Protein AF-A0A7Y2K164-F1 (afdb_monomer_lite)

Structure (mmCIF, N/CA/C/O backbone):
data_AF-A0A7Y2K164-F1
#
_entry.id   AF-A0A7Y2K164-F1
#
loop_
_atom_site.group_PDB
_atom_site.id
_atom_site.type_symbol
_atom_site.label_atom_id
_atom_site.label_alt_id
_atom_site.label_comp_id
_atom_site.label_asym_id
_atom_site.label_entity_id
_atom_site.label_seq_id
_atom_site.pdbx_PDB_ins_code
_atom_site.Cartn_x
_atom_site.Cartn_y
_atom_site.Cartn_z
_atom_site.occupancy
_atom_site.B_iso_or_equiv
_atom_site.auth_seq_id
_atom_site.auth_comp_id
_atom_site.auth_asym_id
_atom_site.auth_atom_id
_atom_site.pdbx_PDB_model_num
ATOM 1 N N . MET A 1 1 ? 1.995 -8.434 1.843 1.00 83.38 1 MET A N 1
ATOM 2 C CA . MET A 1 1 ? 3.104 -8.093 2.750 1.00 83.38 1 MET A CA 1
ATOM 3 C C . MET A 1 1 ? 3.264 -9.220 3.755 1.00 83.38 1 MET A C 1
ATOM 5 O O . MET A 1 1 ? 2.265 -9.653 4.316 1.00 83.38 1 MET A O 1
ATOM 9 N N . TYR A 1 2 ? 4.479 -9.727 3.936 1.00 84.69 2 TYR A N 1
ATOM 10 C CA . TYR A 1 2 ? 4.788 -10.792 4.895 1.00 84.69 2 TYR A CA 1
ATOM 11 C C . TYR A 1 2 ? 5.669 -10.224 6.003 1.00 84.69 2 TYR A C 1
ATOM 13 O O . TYR A 1 2 ? 6.422 -9.282 5.757 1.00 84.69 2 TYR A O 1
ATOM 21 N N . TYR A 1 3 ? 5.592 -10.799 7.200 1.00 83.00 3 TYR A N 1
ATOM 22 C CA . TYR A 1 3 ? 6.577 -10.535 8.241 1.00 83.00 3 TYR A CA 1
ATOM 23 C C . TYR A 1 3 ? 7.892 -11.213 7.857 1.00 83.00 3 TYR A C 1
ATOM 25 O O . TYR A 1 3 ? 8.111 -12.384 8.169 1.00 83.00 3 TYR A O 1
ATOM 33 N N . ASN A 1 4 ? 8.757 -10.487 7.153 1.00 73.62 4 ASN A N 1
ATOM 34 C CA . ASN A 1 4 ? 10.132 -10.895 6.910 1.00 73.62 4 ASN A CA 1
ATOM 35 C C . ASN A 1 4 ? 11.095 -9.827 7.443 1.00 73.62 4 ASN A C 1
ATOM 37 O O . ASN A 1 4 ? 10.841 -8.627 7.383 1.00 73.62 4 ASN A O 1
ATOM 41 N N . THR A 1 5 ? 12.193 -10.276 8.044 1.00 62.50 5 THR A N 1
ATOM 42 C CA . THR A 1 5 ? 13.243 -9.396 8.591 1.00 62.50 5 THR A CA 1
ATOM 43 C C . THR A 1 5 ? 14.523 -9.444 7.768 1.00 62.50 5 THR A C 1
ATOM 45 O O . THR A 1 5 ? 15.434 -8.650 7.986 1.00 62.50 5 THR A O 1
ATOM 48 N N . VAL A 1 6 ? 14.609 -10.373 6.821 1.00 64.88 6 VAL A N 1
ATOM 49 C CA . VAL A 1 6 ? 15.793 -10.645 6.014 1.00 64.88 6 VAL A CA 1
ATOM 50 C C . VAL A 1 6 ? 15.272 -11.156 4.695 1.00 64.88 6 VAL A C 1
ATOM 52 O O . VAL A 1 6 ? 14.605 -12.174 4.742 1.00 64.88 6 VAL A O 1
ATOM 55 N N . ASP A 1 7 ? 15.517 -10.453 3.584 1.00 64.94 7 ASP A N 1
ATOM 56 C CA . ASP A 1 7 ? 15.208 -10.969 2.241 1.00 64.94 7 ASP A CA 1
ATOM 57 C C . ASP A 1 7 ? 15.703 -10.026 1.114 1.00 64.94 7 ASP A C 1
ATOM 59 O O . ASP A 1 7 ? 16.309 -10.455 0.131 1.00 64.94 7 ASP A O 1
ATOM 63 N N . TYR A 1 8 ? 15.557 -8.701 1.245 1.00 73.88 8 TYR A N 1
ATOM 64 C CA . TYR A 1 8 ? 16.013 -7.803 0.174 1.00 73.88 8 TYR A CA 1
ATOM 65 C C . TYR A 1 8 ? 17.531 -7.550 0.201 1.00 73.88 8 TYR A C 1
ATOM 67 O O . TYR A 1 8 ? 18.053 -6.928 1.126 1.00 73.88 8 TYR A O 1
ATOM 75 N N . ASN A 1 9 ? 18.235 -7.957 -0.862 1.00 78.56 9 ASN A N 1
ATOM 76 C CA . ASN A 1 9 ? 19.628 -7.584 -1.110 1.00 78.56 9 ASN A CA 1
ATOM 77 C C . ASN A 1 9 ? 19.761 -6.739 -2.391 1.00 78.56 9 ASN A C 1
ATOM 79 O O . ASN A 1 9 ? 19.822 -7.264 -3.507 1.00 78.56 9 ASN A O 1
ATOM 83 N N . ALA A 1 10 ? 19.890 -5.421 -2.217 1.00 78.19 10 ALA A N 1
ATOM 84 C CA . ALA A 1 10 ? 20.037 -4.464 -3.316 1.00 78.19 10 ALA A CA 1
ATOM 85 C C . ALA A 1 10 ? 21.282 -4.705 -4.194 1.00 78.19 10 ALA A C 1
ATOM 87 O O . ALA A 1 10 ? 21.271 -4.343 -5.371 1.00 78.19 10 ALA A O 1
ATOM 88 N N . SER A 1 11 ? 22.340 -5.330 -3.656 1.00 85.69 11 SER A N 1
ATOM 89 C CA . SER A 1 11 ? 23.597 -5.561 -4.387 1.00 85.69 11 SER A CA 1
ATOM 90 C C . SER A 1 11 ? 23.483 -6.585 -5.517 1.00 85.69 11 SER A C 1
ATOM 92 O O . SER A 1 11 ? 24.324 -6.594 -6.412 1.00 85.69 11 SER A O 1
ATOM 94 N N . GLN A 1 12 ? 22.443 -7.428 -5.510 1.00 86.25 12 GLN A N 1
ATOM 95 C CA . GLN A 1 12 ? 22.242 -8.421 -6.568 1.00 86.25 12 GLN A CA 1
ATOM 96 C C . GLN A 1 12 ? 21.774 -7.800 -7.895 1.00 86.25 12 GLN A C 1
ATOM 98 O O . GLN A 1 12 ? 21.923 -8.426 -8.944 1.00 86.25 12 GLN A O 1
ATOM 103 N N . GLY A 1 13 ? 21.246 -6.572 -7.855 1.00 86.56 13 GLY A N 1
ATOM 104 C CA . GLY A 1 13 ? 20.825 -5.832 -9.041 1.00 86.56 13 GLY A CA 1
ATOM 105 C C . GLY A 1 13 ? 19.672 -6.470 -9.833 1.00 86.56 13 GLY A C 1
ATOM 106 O O . GLY A 1 13 ? 19.242 -7.591 -9.568 1.00 86.56 13 GLY A O 1
ATOM 107 N N . PRO A 1 14 ? 19.186 -5.816 -10.901 1.00 87.06 14 PRO A N 1
ATOM 108 C CA . PRO A 1 14 ? 18.051 -6.314 -11.687 1.00 87.06 14 PRO A CA 1
ATOM 109 C C . PRO A 1 14 ? 18.202 -7.748 -12.229 1.00 87.06 14 PRO A C 1
ATOM 111 O O . PRO A 1 14 ? 17.196 -8.402 -12.499 1.00 87.06 14 PRO A O 1
ATOM 114 N N . ALA A 1 15 ? 19.437 -8.246 -12.362 1.00 87.69 15 ALA A N 1
ATOM 115 C CA . ALA A 1 15 ? 19.749 -9.608 -12.794 1.00 87.69 15 ALA A CA 1
ATOM 116 C C . ALA A 1 15 ? 19.234 -10.701 -11.837 1.00 87.69 15 ALA A C 1
ATOM 118 O O . ALA A 1 15 ? 19.059 -11.840 -12.259 1.00 87.69 15 ALA A O 1
ATOM 119 N N . ALA A 1 16 ? 18.954 -10.370 -10.573 1.00 87.44 16 ALA A N 1
ATOM 120 C CA . ALA A 1 16 ? 18.360 -11.297 -9.610 1.00 87.44 16 ALA A CA 1
ATOM 121 C C . ALA A 1 16 ? 16.839 -11.483 -9.765 1.00 87.44 16 ALA A C 1
ATOM 123 O O . ALA A 1 16 ? 16.246 -12.257 -9.013 1.00 87.44 16 ALA A O 1
ATOM 124 N N . ARG A 1 17 ? 16.176 -10.823 -10.724 1.00 84.62 17 ARG A N 1
ATOM 125 C CA . ARG A 1 17 ? 14.749 -11.062 -11.000 1.00 84.62 17 ARG A CA 1
ATOM 126 C C . ARG A 1 17 ? 14.509 -12.505 -11.455 1.00 84.62 17 ARG A C 1
ATOM 128 O O . ARG A 1 17 ? 15.095 -12.964 -12.428 1.00 84.62 17 ARG A O 1
ATOM 135 N N . LEU A 1 18 ? 13.576 -13.188 -10.793 1.00 85.06 18 LEU A N 1
ATOM 136 C CA . LEU A 1 18 ? 13.151 -14.564 -11.087 1.00 85.06 18 LEU A CA 1
ATOM 137 C C . LEU A 1 18 ? 11.863 -14.605 -11.939 1.00 85.06 18 LEU A C 1
ATOM 139 O O . LEU A 1 18 ? 11.105 -15.569 -11.887 1.00 85.06 18 LEU A O 1
ATOM 143 N N . GLY A 1 19 ? 11.585 -13.539 -12.696 1.00 82.75 19 GLY A N 1
ATOM 144 C CA . GLY A 1 19 ? 10.380 -13.374 -13.513 1.00 82.75 19 GLY A CA 1
ATOM 145 C C . GLY A 1 19 ? 9.615 -12.092 -13.181 1.00 82.75 19 GLY A C 1
ATOM 146 O O . GLY A 1 19 ? 10.188 -11.130 -12.671 1.00 82.75 19 GLY A O 1
ATOM 147 N N . LEU A 1 20 ? 8.312 -12.078 -13.483 1.00 73.06 20 LEU A N 1
ATOM 148 C CA . LEU A 1 20 ? 7.445 -10.914 -13.254 1.00 73.06 20 LEU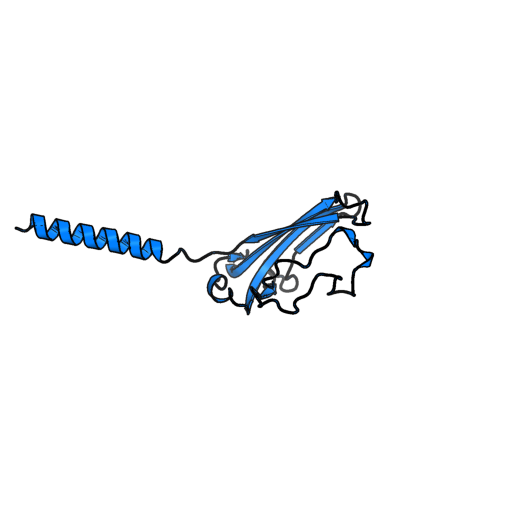 A CA 1
ATOM 149 C C . LEU A 1 20 ? 7.201 -10.642 -11.760 1.00 73.06 20 LEU A C 1
ATOM 151 O O . LEU A 1 20 ? 7.116 -9.490 -11.355 1.00 73.06 20 LEU A O 1
ATOM 155 N N . MET A 1 21 ? 7.105 -11.705 -10.956 1.00 70.12 21 MET A N 1
ATOM 156 C CA . MET A 1 21 ? 6.631 -11.646 -9.565 1.00 70.12 21 MET A CA 1
ATOM 157 C C . MET A 1 21 ? 7.697 -12.053 -8.540 1.00 70.12 21 MET A C 1
ATOM 159 O O . MET A 1 21 ? 7.378 -12.248 -7.372 1.00 70.12 21 MET A O 1
ATOM 163 N N . GLY A 1 22 ? 8.949 -12.241 -8.965 1.00 75.69 22 GLY A N 1
ATOM 164 C CA . GLY A 1 22 ? 9.986 -12.832 -8.125 1.00 75.69 22 GLY A CA 1
ATOM 165 C C . GLY A 1 22 ? 11.311 -12.095 -8.217 1.00 75.69 22 GLY A C 1
ATOM 166 O O . GLY A 1 22 ? 11.719 -11.634 -9.284 1.00 75.69 22 GLY A O 1
ATOM 167 N N . TYR A 1 23 ? 12.012 -12.037 -7.094 1.00 80.94 23 TYR A N 1
ATOM 168 C CA . TYR A 1 23 ? 13.370 -11.529 -7.004 1.00 80.94 23 TYR A CA 1
ATOM 169 C C . TYR A 1 23 ? 14.151 -12.436 -6.057 1.00 80.94 23 TYR A C 1
ATOM 171 O O . TYR A 1 23 ? 13.624 -12.838 -5.022 1.00 80.94 23 TYR A O 1
ATOM 179 N N . ASN A 1 24 ? 15.380 -12.797 -6.417 1.00 77.62 24 ASN A N 1
ATOM 180 C CA . ASN A 1 24 ? 16.216 -13.644 -5.581 1.00 77.62 24 ASN A CA 1
ATOM 181 C C . ASN A 1 24 ? 16.438 -12.970 -4.222 1.00 77.62 24 ASN A C 1
ATOM 183 O O . ASN A 1 24 ? 16.743 -11.784 -4.149 1.00 77.62 24 ASN A O 1
ATOM 187 N N . GLY A 1 25 ? 16.236 -13.718 -3.146 1.00 70.12 25 GLY A N 1
ATOM 188 C CA . GLY A 1 25 ? 16.235 -13.171 -1.797 1.00 70.12 25 GLY A CA 1
ATOM 189 C C . GLY A 1 25 ? 14.893 -12.599 -1.344 1.00 70.12 25 GLY A C 1
ATOM 190 O O . GLY A 1 25 ? 14.663 -12.628 -0.159 1.00 70.12 25 GLY A O 1
ATOM 191 N N . ILE A 1 26 ? 13.952 -12.179 -2.199 1.00 74.94 26 ILE A N 1
ATOM 192 C CA . ILE A 1 26 ? 12.602 -11.809 -1.727 1.00 74.94 26 ILE A CA 1
ATOM 193 C C . ILE A 1 26 ? 11.733 -13.064 -1.695 1.00 74.94 26 ILE A C 1
ATOM 195 O O . ILE A 1 26 ? 11.248 -13.505 -2.740 1.00 74.94 26 ILE A O 1
ATOM 199 N N . THR A 1 27 ? 11.522 -13.640 -0.510 1.00 71.81 27 THR A N 1
ATOM 200 C CA . THR A 1 27 ? 10.694 -14.840 -0.354 1.00 71.81 27 THR A CA 1
ATOM 201 C C . THR A 1 27 ? 9.516 -14.593 0.584 1.00 71.81 27 THR A C 1
ATOM 203 O O . THR A 1 27 ? 9.535 -13.741 1.463 1.00 71.81 27 THR A O 1
ATOM 206 N N . ASN A 1 28 ? 8.439 -15.347 0.386 1.00 72.44 28 ASN A N 1
ATOM 207 C CA . ASN A 1 28 ? 7.375 -15.500 1.378 1.00 72.44 28 ASN A CA 1
ATOM 208 C C . ASN A 1 28 ? 7.543 -16.798 2.187 1.00 72.44 28 ASN A C 1
ATOM 210 O O . ASN A 1 28 ? 6.658 -17.177 2.951 1.00 72.44 28 ASN A O 1
ATOM 214 N N . THR A 1 29 ? 8.646 -17.524 1.982 1.00 70.75 29 THR A N 1
ATOM 215 C CA . THR A 1 29 ? 8.846 -18.850 2.565 1.00 70.75 29 THR A CA 1
ATOM 216 C C . THR A 1 29 ? 9.264 -18.697 4.023 1.00 70.75 29 THR A C 1
ATOM 218 O O . THR A 1 29 ? 10.333 -18.178 4.315 1.00 70.75 29 THR A O 1
ATOM 221 N N . GLY A 1 30 ? 8.411 -19.149 4.945 1.00 69.12 30 GLY A N 1
ATOM 222 C CA . GLY A 1 30 ? 8.656 -19.067 6.390 1.00 69.12 30 GLY A CA 1
ATOM 223 C C . GLY A 1 30 ? 8.193 -17.767 7.059 1.00 69.12 30 GLY A C 1
ATOM 224 O O . GLY A 1 30 ? 8.266 -17.675 8.282 1.00 69.12 30 GLY A O 1
ATOM 225 N N . GLY A 1 31 ? 7.679 -16.794 6.297 1.00 77.62 31 GLY A N 1
ATOM 226 C CA . GLY A 1 31 ? 7.045 -15.589 6.838 1.00 77.62 31 GLY A CA 1
ATOM 227 C C . GLY A 1 31 ? 5.537 -15.774 7.022 1.00 77.62 31 GLY A C 1
ATOM 228 O O . GLY A 1 31 ? 4.866 -16.319 6.146 1.00 77.62 31 GLY A O 1
ATOM 229 N N . ALA A 1 32 ? 4.983 -15.292 8.135 1.00 87.31 32 ALA A N 1
ATOM 230 C CA . ALA A 1 32 ? 3.533 -15.171 8.294 1.00 87.31 32 ALA A CA 1
ATOM 231 C C . ALA A 1 32 ? 3.002 -14.005 7.437 1.00 87.31 32 ALA A C 1
ATOM 233 O O . ALA A 1 32 ? 3.684 -12.988 7.259 1.00 87.31 32 ALA A O 1
ATOM 234 N N . LEU A 1 33 ? 1.809 -14.163 6.853 1.00 90.44 33 LEU A N 1
ATOM 235 C CA . LEU A 1 33 ? 1.190 -13.125 6.028 1.00 90.44 33 LEU A CA 1
ATOM 236 C C . LEU A 1 33 ? 0.729 -11.976 6.931 1.00 90.44 33 LEU A C 1
ATOM 238 O O . LEU A 1 33 ? -0.284 -12.091 7.609 1.00 90.44 33 LEU A O 1
ATOM 242 N N . ALA A 1 34 ? 1.443 -10.852 6.895 1.00 90.75 34 ALA A N 1
ATOM 243 C CA . ALA A 1 34 ? 1.090 -9.677 7.683 1.00 90.75 34 ALA A CA 1
ATOM 244 C C . ALA A 1 34 ? -0.179 -9.004 7.149 1.00 90.75 34 ALA A C 1
ATOM 246 O O . ALA A 1 34 ? -1.106 -8.729 7.901 1.00 90.75 34 ALA A O 1
ATOM 247 N N . LEU A 1 35 ? -0.225 -8.744 5.841 1.00 92.31 35 LEU A N 1
ATOM 248 C CA . LEU A 1 35 ? -1.321 -8.006 5.217 1.00 92.31 35 LEU A CA 1
ATOM 249 C C . LEU A 1 35 ? -1.407 -8.320 3.724 1.00 92.31 35 LEU A C 1
ATOM 251 O O . LEU A 1 35 ? -0.392 -8.340 3.025 1.00 92.31 35 LEU A O 1
ATOM 255 N N . SER A 1 36 ? -2.608 -8.522 3.207 1.00 94.06 36 SER A N 1
ATOM 256 C CA . SER A 1 36 ? -2.912 -8.644 1.784 1.00 94.06 36 SER A CA 1
ATOM 257 C C . SER A 1 36 ? -4.059 -7.704 1.457 1.00 94.06 36 SER A C 1
ATOM 259 O O . SER A 1 36 ? -5.026 -7.631 2.210 1.00 94.06 36 SER A O 1
ATOM 261 N N . ALA A 1 37 ? -3.936 -6.983 0.348 1.00 94.12 37 ALA A N 1
ATOM 262 C CA . ALA A 1 37 ? -4.940 -6.049 -0.120 1.00 94.12 37 ALA A CA 1
ATOM 263 C C . ALA A 1 37 ? -5.029 -6.100 -1.647 1.00 94.12 37 ALA A C 1
ATOM 265 O O . ALA A 1 37 ? -4.029 -6.367 -2.322 1.00 94.12 37 ALA A O 1
ATOM 266 N N . ASN A 1 38 ? -6.219 -5.831 -2.166 1.00 93.44 38 ASN A N 1
ATOM 267 C CA . ASN A 1 38 ? -6.484 -5.655 -3.586 1.00 93.44 38 ASN A CA 1
ATOM 268 C C . ASN A 1 38 ? -6.584 -4.166 -3.893 1.00 93.44 38 ASN A C 1
ATOM 270 O O . ASN A 1 38 ? -6.981 -3.392 -3.032 1.00 93.44 38 ASN A O 1
ATOM 274 N N . PHE A 1 39 ? -6.253 -3.755 -5.115 1.00 91.81 39 PHE A N 1
ATOM 275 C CA . PHE A 1 39 ? -6.558 -2.389 -5.520 1.00 91.81 39 PHE A CA 1
ATOM 276 C C . PHE A 1 39 ? -8.070 -2.192 -5.622 1.00 91.81 39 PHE A C 1
ATOM 278 O O . PHE A 1 39 ? -8.758 -3.006 -6.243 1.00 91.81 39 PHE A O 1
ATOM 285 N N . GLY A 1 40 ? -8.544 -1.106 -5.014 1.00 86.56 40 GLY A N 1
ATOM 286 C CA . GLY A 1 40 ? -9.929 -0.675 -5.101 1.00 86.56 40 GLY A CA 1
ATOM 287 C C . GLY A 1 40 ? -10.295 -0.273 -6.527 1.00 86.56 40 GLY A C 1
ATOM 288 O O . GLY A 1 40 ? -9.431 0.000 -7.367 1.00 86.56 40 GLY A O 1
ATOM 289 N N . VAL A 1 41 ? -11.595 -0.250 -6.810 1.00 79.44 41 VAL A N 1
ATOM 290 C CA . VAL A 1 41 ? -12.115 0.273 -8.080 1.00 79.44 41 VAL A CA 1
ATOM 291 C C . VAL A 1 41 ? -11.764 1.752 -8.246 1.00 79.44 41 VAL A C 1
ATOM 293 O O . VAL A 1 41 ? -11.418 2.439 -7.288 1.00 79.44 41 VAL A O 1
ATOM 296 N N . SER A 1 42 ? -11.796 2.225 -9.489 1.00 73.44 42 SER A N 1
ATOM 297 C CA . SER A 1 42 ? -11.239 3.527 -9.839 1.00 73.44 42 SER A CA 1
ATOM 298 C C . SER A 1 42 ? -11.806 4.689 -9.012 1.00 73.44 42 SER A C 1
ATOM 300 O O . SER A 1 42 ? -13.024 4.854 -8.920 1.00 73.44 42 SER A O 1
ATOM 302 N N . PRO A 1 43 ? -10.924 5.553 -8.469 1.00 67.81 43 PRO A N 1
ATOM 303 C CA . PRO A 1 43 ? -11.327 6.716 -7.690 1.00 67.81 43 PRO A CA 1
ATOM 304 C C . PRO A 1 43 ? -11.798 7.887 -8.563 1.00 67.81 43 PRO A C 1
ATOM 306 O O . PRO A 1 43 ? -12.057 8.967 -8.038 1.00 67.81 43 PRO A O 1
ATOM 309 N N . ILE A 1 44 ? -11.835 7.728 -9.891 1.00 69.56 44 ILE A N 1
ATOM 310 C CA . ILE A 1 44 ? -12.230 8.767 -10.847 1.00 69.56 44 ILE A CA 1
ATOM 311 C C . ILE A 1 44 ? -13.706 8.576 -11.204 1.00 69.56 44 ILE A C 1
ATOM 313 O O . ILE A 1 44 ? -14.130 7.490 -11.589 1.00 69.56 44 ILE A O 1
ATOM 317 N N . ALA A 1 45 ? -14.500 9.641 -11.103 1.00 67.31 45 ALA A N 1
ATOM 318 C CA . ALA A 1 45 ? -15.924 9.588 -11.416 1.00 67.31 45 ALA A CA 1
ATOM 319 C C . ALA A 1 45 ? -16.181 9.210 -12.881 1.00 67.31 45 ALA A C 1
ATOM 321 O O . ALA A 1 45 ? -15.734 9.899 -13.798 1.00 67.31 45 ALA A O 1
ATOM 322 N N . GLY A 1 46 ? -16.961 8.145 -13.090 1.00 69.00 46 GLY A N 1
ATOM 323 C CA . GLY A 1 46 ? -17.361 7.672 -14.420 1.00 69.00 46 GLY A CA 1
ATOM 324 C C . GLY A 1 46 ? -16.335 6.784 -15.124 1.00 69.00 46 GLY A C 1
ATOM 325 O O . GLY A 1 46 ? -16.560 6.405 -16.271 1.00 69.00 46 GLY A O 1
ATOM 326 N N . ASP A 1 47 ? -15.248 6.434 -14.445 1.00 67.31 47 ASP A N 1
ATOM 327 C CA . ASP A 1 47 ? -14.220 5.533 -14.941 1.00 67.31 47 ASP A CA 1
ATOM 328 C C . ASP A 1 47 ? -14.070 4.390 -13.942 1.00 67.31 47 ASP A C 1
ATOM 330 O O . ASP A 1 47 ? -13.805 4.654 -12.776 1.00 67.31 47 ASP A O 1
ATOM 334 N N . ASN A 1 48 ? -14.266 3.146 -14.381 1.00 67.31 48 ASN A N 1
ATOM 335 C CA . ASN A 1 48 ? -14.176 1.954 -13.532 1.00 67.31 48 ASN A CA 1
ATOM 336 C C . ASN A 1 48 ? -12.938 1.100 -13.849 1.00 67.31 48 ASN A C 1
ATOM 338 O O . ASN A 1 48 ? -12.743 0.064 -13.213 1.00 67.31 48 ASN A O 1
ATOM 342 N N . ASP A 1 49 ? -12.110 1.514 -14.811 1.00 68.12 49 ASP A N 1
ATOM 343 C CA . ASP A 1 49 ? -11.068 0.656 -15.381 1.00 68.12 49 ASP A CA 1
ATOM 344 C C . ASP A 1 49 ? -9.717 0.801 -14.655 1.00 68.12 49 ASP A C 1
ATOM 346 O O . ASP A 1 49 ? -8.887 -0.110 -14.698 1.00 68.12 49 ASP A O 1
ATOM 350 N N . TYR A 1 50 ? -9.479 1.917 -13.953 1.00 68.25 50 TYR A N 1
ATOM 351 C CA . TYR A 1 50 ? -8.182 2.212 -13.325 1.00 68.25 50 TYR A CA 1
ATOM 352 C C . TYR A 1 50 ? -8.159 1.983 -11.817 1.00 68.25 50 TYR A C 1
ATOM 354 O O . TYR A 1 50 ? -8.504 2.856 -11.034 1.00 68.25 50 TYR A O 1
ATOM 362 N N . THR A 1 51 ? -7.618 0.860 -11.373 1.00 81.62 51 THR A N 1
ATOM 363 C CA . THR A 1 51 ? -7.465 0.569 -9.936 1.00 81.62 51 THR A CA 1
ATOM 364 C C . THR A 1 51 ? -6.185 1.179 -9.328 1.00 81.62 51 THR A C 1
ATOM 366 O O . THR A 1 51 ? -5.996 1.216 -8.115 1.00 81.62 51 THR A O 1
ATOM 369 N N . TYR A 1 52 ? -5.276 1.675 -10.173 1.00 87.50 52 TYR A N 1
ATOM 370 C CA . TYR A 1 52 ? -3.998 2.280 -9.794 1.00 87.50 52 TYR A CA 1
ATOM 371 C C . TYR A 1 52 ? -3.571 3.305 -10.846 1.00 87.50 52 TYR A C 1
ATOM 373 O O . TYR A 1 52 ? -3.605 3.030 -12.046 1.00 87.50 52 TYR A O 1
ATOM 381 N N . PHE A 1 53 ? -3.135 4.480 -10.399 1.00 87.31 53 PHE A N 1
ATOM 382 C CA . PHE A 1 53 ? -2.620 5.533 -11.265 1.00 87.31 53 PHE A CA 1
ATOM 383 C C . PHE A 1 53 ? -1.103 5.630 -11.129 1.00 87.31 53 PHE A C 1
ATOM 385 O O . PHE A 1 53 ? -0.581 5.720 -10.019 1.00 87.31 53 PHE A O 1
ATOM 392 N N . SER A 1 54 ? -0.389 5.676 -12.253 1.00 90.88 54 SER A N 1
ATOM 393 C CA . SER A 1 54 ? 1.056 5.894 -12.282 1.00 90.88 54 SER A CA 1
ATOM 394 C C . SER A 1 54 ? 1.438 6.812 -13.435 1.00 90.88 54 SER A C 1
ATOM 396 O O . SER A 1 54 ? 1.004 6.624 -14.570 1.00 90.88 54 SER A O 1
ATOM 398 N N . ASN A 1 55 ? 2.279 7.796 -13.139 1.00 93.38 55 ASN A N 1
ATOM 399 C CA . ASN A 1 55 ? 2.922 8.653 -14.117 1.00 93.38 55 ASN A CA 1
ATOM 400 C C . ASN A 1 55 ? 4.434 8.494 -13.969 1.00 93.38 55 ASN A C 1
ATOM 402 O O . ASN A 1 55 ? 4.988 8.760 -12.902 1.00 93.38 55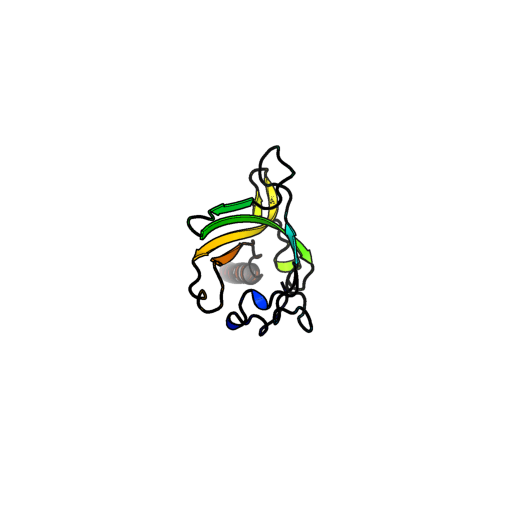 ASN A O 1
ATOM 406 N N . TYR A 1 56 ? 5.097 8.073 -15.043 1.00 95.19 56 TYR A N 1
ATOM 407 C CA . TYR A 1 56 ? 6.543 7.921 -15.086 1.00 95.19 56 TYR A CA 1
ATOM 408 C C . TYR A 1 56 ? 7.119 8.558 -16.349 1.00 95.19 56 TYR A C 1
ATOM 410 O O . TYR A 1 56 ? 6.673 8.286 -17.465 1.00 95.19 56 TYR A O 1
ATOM 418 N N . ASN A 1 57 ? 8.150 9.382 -16.175 1.00 95.44 57 ASN A N 1
ATOM 419 C CA . ASN A 1 57 ? 8.872 10.024 -17.260 1.00 95.44 57 ASN A CA 1
ATOM 420 C C . ASN A 1 57 ? 10.236 9.352 -17.460 1.00 95.44 57 ASN A C 1
ATOM 422 O O . ASN A 1 57 ? 11.137 9.463 -16.629 1.00 95.44 57 ASN A O 1
ATOM 426 N N . ASN A 1 58 ? 10.406 8.703 -18.613 1.00 92.88 58 ASN A N 1
ATOM 427 C CA . ASN A 1 58 ? 11.622 7.961 -18.946 1.00 92.88 58 ASN A CA 1
ATOM 428 C C . ASN A 1 58 ? 12.837 8.857 -19.265 1.00 92.88 58 ASN A C 1
ATOM 430 O O . ASN A 1 58 ? 13.967 8.380 -19.251 1.00 92.88 58 ASN A O 1
ATOM 434 N N . GLN A 1 59 ? 12.631 10.146 -19.556 1.00 93.06 59 GLN A N 1
ATOM 435 C CA . GLN A 1 59 ? 13.726 11.096 -19.794 1.00 93.06 59 GLN A CA 1
ATOM 436 C C . GLN A 1 59 ? 14.311 11.615 -18.479 1.00 93.06 59 GLN A C 1
ATOM 438 O O . GLN A 1 59 ? 15.526 11.746 -18.345 1.00 93.06 59 GLN A O 1
ATOM 443 N N . THR A 1 60 ? 13.454 11.905 -17.499 1.00 93.44 60 THR A N 1
ATOM 444 C CA . THR A 1 60 ? 13.873 12.425 -16.188 1.00 93.44 60 THR A CA 1
ATOM 445 C C . THR A 1 60 ? 14.069 11.327 -15.142 1.00 93.44 60 THR A C 1
ATOM 447 O O . THR A 1 60 ? 14.615 11.604 -14.075 1.00 93.44 60 THR A O 1
ATOM 450 N N . LEU A 1 61 ? 13.662 10.090 -15.455 1.00 93.38 61 LEU A N 1
ATOM 451 C CA . LEU A 1 61 ? 13.632 8.938 -14.548 1.00 93.38 61 LEU A CA 1
ATOM 452 C C . LEU A 1 61 ? 12.891 9.255 -13.243 1.00 93.38 61 LEU A C 1
ATOM 454 O O . LEU A 1 61 ? 13.338 8.899 -12.152 1.00 93.38 61 LEU A O 1
ATOM 458 N N . SER A 1 62 ? 11.778 9.975 -13.362 1.00 95.56 62 SER A N 1
ATOM 459 C CA . SER A 1 62 ? 10.993 10.448 -12.228 1.00 95.56 62 SER A CA 1
ATOM 460 C C . SER A 1 62 ? 9.505 10.254 -12.459 1.00 95.56 62 SER A C 1
ATOM 462 O O . SER A 1 62 ? 9.037 10.197 -13.598 1.00 95.56 62 SER A O 1
ATOM 464 N N . GLY A 1 63 ? 8.752 10.154 -11.371 1.00 96.12 63 GLY A N 1
ATOM 465 C CA . GLY A 1 63 ? 7.325 9.902 -11.457 1.00 96.12 63 GLY A CA 1
ATOM 466 C C . GLY A 1 63 ? 6.646 9.801 -10.104 1.00 96.12 63 GLY A C 1
ATOM 467 O O . GLY A 1 63 ? 7.292 9.855 -9.056 1.00 96.12 63 GLY A O 1
ATOM 468 N N . ASN A 1 64 ? 5.335 9.623 -10.140 1.00 95.50 64 ASN A N 1
ATOM 469 C CA . ASN A 1 64 ? 4.514 9.365 -8.971 1.00 95.50 64 ASN A CA 1
ATOM 470 C C . ASN A 1 64 ? 3.414 8.359 -9.297 1.00 95.50 64 ASN A C 1
ATOM 472 O O . ASN A 1 64 ? 3.144 8.032 -10.451 1.00 95.50 64 ASN A O 1
ATOM 476 N N . SER A 1 65 ? 2.809 7.824 -8.253 1.00 94.06 65 SER A N 1
ATOM 477 C CA . SER A 1 65 ? 1.710 6.892 -8.366 1.00 94.06 65 SER A CA 1
ATOM 478 C C . SER A 1 65 ? 0.878 6.877 -7.104 1.00 94.06 65 SER A C 1
ATOM 480 O O . SER A 1 65 ? 1.367 7.227 -6.027 1.00 94.06 65 SER A O 1
ATOM 482 N N . GLN A 1 66 ? -0.371 6.464 -7.252 1.00 92.94 66 GLN A N 1
ATOM 483 C CA . GLN A 1 66 ? -1.307 6.356 -6.153 1.00 92.94 66 GLN A CA 1
ATOM 484 C C . GLN A 1 66 ? -2.418 5.355 -6.461 1.00 92.94 66 GLN A C 1
ATOM 486 O O . GLN A 1 66 ? -2.751 5.119 -7.624 1.00 92.94 66 GLN A O 1
ATOM 491 N N . GLY A 1 67 ? -3.017 4.796 -5.418 1.00 93.06 67 GLY A N 1
ATOM 492 C CA . GLY A 1 67 ? -4.172 3.914 -5.540 1.00 93.06 67 GLY A CA 1
ATOM 493 C C . GLY A 1 67 ? -4.803 3.632 -4.186 1.00 93.06 67 GLY A C 1
ATOM 494 O O . GLY A 1 67 ? -4.123 3.668 -3.159 1.00 93.06 67 GLY A O 1
ATOM 495 N N . PHE A 1 68 ? -6.099 3.351 -4.197 1.00 93.62 68 PHE A N 1
ATOM 496 C CA . PHE A 1 68 ? -6.802 2.844 -3.026 1.00 93.62 68 PHE A CA 1
ATOM 497 C C . PHE A 1 68 ? -6.669 1.327 -2.960 1.00 93.62 68 PHE A C 1
ATOM 499 O O . PHE A 1 68 ? -6.502 0.660 -3.984 1.00 93.62 68 PHE A O 1
ATOM 506 N N . LEU A 1 69 ? -6.696 0.791 -1.749 1.00 94.75 69 LEU A N 1
ATOM 507 C CA . LEU A 1 69 ? -6.520 -0.626 -1.482 1.00 94.75 69 LEU A CA 1
ATOM 508 C C . LEU A 1 69 ? -7.579 -1.092 -0.479 1.00 94.75 69 LEU A C 1
ATOM 510 O O . LEU A 1 69 ? -7.804 -0.425 0.532 1.00 94.75 69 LEU A O 1
ATOM 514 N N . ASP A 1 70 ? -8.132 -2.271 -0.736 1.00 94.56 70 ASP A N 1
ATOM 515 C CA . ASP A 1 70 ? -9.083 -2.970 0.125 1.00 94.56 70 ASP A CA 1
ATOM 516 C C . ASP A 1 70 ? -8.398 -4.204 0.716 1.00 94.56 70 ASP A C 1
ATOM 518 O O . ASP A 1 70 ? -7.864 -5.049 -0.013 1.00 94.56 70 ASP A O 1
ATOM 522 N N . VAL A 1 71 ? -8.361 -4.299 2.040 1.00 95.12 71 VAL A N 1
ATOM 523 C CA . VAL A 1 71 ? -7.693 -5.365 2.786 1.00 95.12 71 VAL A CA 1
ATOM 524 C C . VAL A 1 71 ? -8.505 -6.654 2.676 1.00 95.12 71 VAL A C 1
ATOM 526 O O . VAL A 1 71 ? -9.694 -6.696 2.974 1.00 95.12 71 VAL A O 1
ATOM 529 N N . VAL A 1 72 ? -7.849 -7.741 2.266 1.00 96.25 72 VAL A N 1
ATOM 530 C CA . VAL A 1 72 ? -8.506 -9.033 2.004 1.00 96.25 72 VAL A CA 1
ATOM 531 C C . VAL A 1 72 ? -8.021 -10.174 2.890 1.00 96.25 72 VAL A C 1
ATOM 533 O O . VAL A 1 72 ? -8.739 -11.160 3.042 1.00 96.25 72 VAL A O 1
ATOM 536 N N . ALA A 1 73 ? -6.810 -10.088 3.450 1.00 96.00 73 ALA A N 1
ATOM 537 C CA . ALA A 1 73 ? -6.264 -11.136 4.313 1.00 96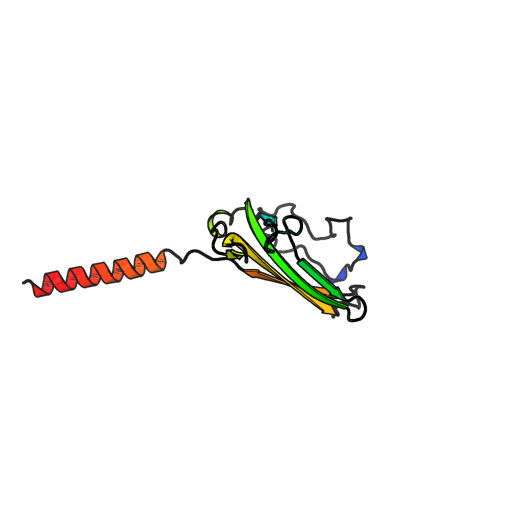.00 73 ALA A CA 1
ATOM 538 C C . ALA A 1 73 ? -5.050 -10.661 5.129 1.00 96.00 73 ALA A C 1
ATOM 540 O O . ALA A 1 73 ? -4.505 -9.582 4.893 1.00 96.00 73 ALA A O 1
ATOM 541 N N . GLY A 1 74 ? -4.568 -11.529 6.018 1.00 94.44 74 GLY A N 1
ATOM 542 C CA . GLY A 1 74 ? -3.354 -11.341 6.815 1.00 94.44 74 GLY A CA 1
ATOM 543 C C . GLY A 1 74 ? -3.644 -11.110 8.293 1.00 94.44 74 GLY A C 1
ATOM 544 O O . GLY A 1 74 ? -4.767 -10.797 8.674 1.00 94.44 74 GLY A O 1
ATOM 545 N N . ASP A 1 75 ? -2.619 -11.267 9.122 1.00 94.12 75 ASP A N 1
ATOM 546 C CA . ASP A 1 75 ? -2.741 -11.164 10.580 1.00 94.12 75 ASP A CA 1
ATOM 547 C C . ASP A 1 75 ? -3.156 -9.758 11.045 1.00 94.12 75 ASP A C 1
ATOM 549 O O . ASP A 1 75 ? -3.762 -9.611 12.102 1.00 94.12 75 ASP A O 1
ATOM 553 N N . LEU A 1 76 ? -2.846 -8.725 10.255 1.00 92.38 76 LEU A N 1
ATOM 554 C CA . LEU A 1 76 ? -3.225 -7.335 10.524 1.00 92.38 76 LEU A CA 1
ATOM 555 C C . LEU A 1 76 ? -4.523 -6.930 9.813 1.00 92.38 76 LEU A C 1
ATOM 557 O O . LEU A 1 76 ? -4.856 -5.746 9.783 1.00 92.38 76 LEU A O 1
ATOM 561 N N . ALA A 1 77 ? -5.249 -7.875 9.207 1.00 93.62 77 ALA A N 1
ATOM 562 C CA . ALA A 1 77 ? -6.433 -7.543 8.424 1.00 93.62 77 ALA A CA 1
ATOM 563 C C . ALA A 1 77 ? -7.492 -6.819 9.262 1.00 93.62 77 ALA A C 1
ATOM 565 O O . ALA A 1 77 ? -7.984 -5.783 8.835 1.00 93.62 77 ALA A O 1
ATOM 566 N N . ASP A 1 78 ? -7.776 -7.304 10.471 1.00 91.69 78 ASP A N 1
ATOM 567 C CA . ASP A 1 78 ? -8.778 -6.703 11.361 1.00 91.69 78 ASP A CA 1
ATOM 568 C C . ASP A 1 78 ? -8.386 -5.297 11.848 1.00 91.69 78 ASP A C 1
ATOM 570 O O . ASP A 1 78 ? -9.250 -4.488 12.177 1.00 91.69 78 ASP A O 1
ATOM 574 N N . GLU A 1 79 ? -7.086 -4.993 11.901 1.00 90.50 79 GLU A N 1
ATOM 575 C CA . GLU A 1 79 ? -6.589 -3.679 12.319 1.00 90.50 79 GLU A CA 1
ATOM 576 C C . GLU A 1 79 ? -6.701 -2.643 11.196 1.00 90.50 79 GLU A C 1
ATOM 578 O O . GLU A 1 79 ? -6.985 -1.475 11.460 1.00 90.50 79 GLU A O 1
ATOM 583 N N . PHE A 1 80 ? -6.500 -3.068 9.945 1.00 92.75 80 PHE A N 1
ATOM 584 C CA . PHE A 1 80 ? -6.465 -2.169 8.791 1.00 92.75 80 PHE A CA 1
ATOM 585 C C . PHE A 1 80 ? -7.740 -2.173 7.941 1.00 92.75 80 PHE A C 1
ATOM 587 O O . PHE A 1 80 ? -7.933 -1.220 7.188 1.00 92.75 80 PHE A O 1
ATOM 594 N N . ASN A 1 81 ? -8.622 -3.169 8.076 1.00 93.56 81 ASN A N 1
ATOM 595 C CA . ASN A 1 81 ? -9.933 -3.210 7.419 1.00 93.56 81 ASN A CA 1
ATOM 596 C C . ASN A 1 81 ? -10.912 -2.252 8.115 1.00 93.56 81 ASN A C 1
ATOM 598 O O . ASN A 1 81 ? -11.757 -2.644 8.922 1.00 93.56 81 ASN A O 1
ATOM 602 N N . THR A 1 82 ? -10.723 -0.961 7.866 1.00 93.00 82 THR A N 1
ATOM 603 C CA . THR A 1 82 ? -11.417 0.123 8.568 1.00 93.00 82 THR A CA 1
ATOM 604 C C . THR A 1 82 ? -12.400 0.874 7.696 1.00 93.00 82 THR A C 1
ATOM 606 O O . THR A 1 82 ? -13.239 1.592 8.243 1.00 93.00 82 THR A O 1
ATOM 609 N N . ASN A 1 83 ? -12.318 0.741 6.368 1.00 93.06 83 ASN A N 1
ATOM 610 C CA . ASN A 1 83 ? -13.072 1.571 5.430 1.00 93.06 83 ASN A CA 1
ATOM 611 C C . ASN A 1 83 ? -12.918 3.082 5.739 1.00 93.06 83 ASN A C 1
ATOM 613 O O . ASN A 1 83 ? -13.863 3.862 5.623 1.00 93.06 83 ASN A O 1
ATOM 617 N N . GLY A 1 84 ? -11.737 3.484 6.229 1.00 91.38 84 GLY A N 1
ATOM 618 C CA . GLY A 1 84 ? -11.464 4.834 6.730 1.00 91.38 84 GLY A CA 1
ATOM 619 C C . GLY A 1 84 ? -10.911 5.810 5.690 1.00 91.38 84 GLY A C 1
ATOM 620 O O . GLY A 1 84 ? -10.778 6.999 5.985 1.00 91.38 84 GLY A O 1
ATOM 621 N N . GLN A 1 85 ? -10.564 5.332 4.496 1.00 92.06 85 GLN A N 1
ATOM 622 C CA . GLN A 1 85 ? -10.128 6.156 3.370 1.00 92.06 85 GLN A CA 1
ATOM 623 C C . GLN A 1 85 ? -11.292 6.339 2.399 1.00 92.06 85 GLN A C 1
ATOM 625 O O . GLN A 1 85 ? -12.022 5.393 2.136 1.00 92.06 85 GLN A O 1
ATOM 630 N N . PHE A 1 86 ? -11.457 7.538 1.846 1.00 90.50 86 PHE A N 1
ATOM 631 C CA . PHE A 1 86 ? -12.536 7.827 0.902 1.00 90.50 86 PHE A CA 1
ATOM 632 C C . PHE A 1 86 ? -11.966 8.316 -0.423 1.00 90.50 86 PHE A C 1
ATOM 634 O O . PHE A 1 86 ? -11.105 9.203 -0.442 1.00 90.50 86 PHE A O 1
ATOM 641 N N . ASP A 1 87 ? -12.442 7.735 -1.520 1.00 88.75 87 ASP A N 1
ATOM 642 C CA . ASP A 1 87 ? -12.108 8.197 -2.863 1.00 88.75 87 ASP A CA 1
ATOM 643 C C . ASP A 1 87 ? -12.915 9.454 -3.259 1.00 88.75 87 ASP A C 1
ATOM 645 O O . ASP A 1 87 ? -13.739 9.970 -2.498 1.00 88.75 87 ASP A O 1
ATOM 649 N N . LEU A 1 88 ? -12.679 9.979 -4.468 1.00 85.38 88 LEU A N 1
ATOM 650 C CA . LEU A 1 88 ? -13.405 11.160 -4.963 1.00 85.38 88 LEU A CA 1
ATOM 651 C C . LEU A 1 88 ? -14.876 10.865 -5.302 1.00 85.38 88 LEU A C 1
ATOM 653 O O . LEU A 1 88 ? -15.657 11.802 -5.470 1.00 85.38 88 LEU A O 1
ATOM 657 N N . ASN A 1 89 ? -15.250 9.589 -5.390 1.00 84.38 89 ASN A N 1
ATOM 658 C CA . ASN A 1 89 ? -16.616 9.121 -5.602 1.00 84.38 89 ASN A CA 1
ATOM 659 C C . ASN A 1 89 ? -17.363 8.899 -4.273 1.00 84.38 89 ASN A C 1
ATOM 661 O O . ASN A 1 89 ? -18.569 8.649 -4.283 1.00 84.38 89 ASN A O 1
ATOM 665 N N . GLY A 1 90 ? -16.670 9.016 -3.136 1.00 87.81 90 GLY A N 1
ATOM 666 C CA . GLY A 1 90 ? -17.196 8.733 -1.805 1.00 87.81 90 GLY A CA 1
ATOM 667 C C . GLY A 1 90 ? -17.217 7.245 -1.443 1.00 87.81 90 GLY A C 1
ATOM 668 O O . GLY A 1 90 ? -17.799 6.897 -0.414 1.00 87.81 90 GLY A O 1
ATOM 669 N N . ASN A 1 91 ? -16.603 6.371 -2.247 1.00 88.75 91 ASN A N 1
ATOM 670 C CA . ASN A 1 91 ? -16.416 4.971 -1.885 1.00 88.75 91 ASN A CA 1
ATOM 671 C C . ASN A 1 91 ? -15.401 4.870 -0.752 1.00 88.75 91 ASN A C 1
ATOM 673 O O . ASN A 1 91 ? -14.393 5.580 -0.729 1.00 88.75 91 ASN A O 1
ATOM 677 N N . ALA A 1 92 ? -15.693 3.977 0.186 1.00 91.75 92 ALA A N 1
ATOM 678 C CA . ALA A 1 92 ? -14.824 3.707 1.310 1.00 91.75 92 ALA A CA 1
ATOM 679 C C . ALA A 1 92 ? -13.826 2.598 0.957 1.00 91.75 92 ALA A C 1
ATOM 681 O O . ALA A 1 92 ? -14.189 1.614 0.315 1.00 91.75 92 ALA A O 1
ATOM 682 N N . HIS A 1 93 ? -12.593 2.782 1.408 1.00 93.44 93 HIS A N 1
ATOM 683 C CA . HIS A 1 93 ? -11.454 1.897 1.220 1.00 93.44 93 HIS A CA 1
ATOM 684 C C . HIS A 1 93 ? -10.660 1.803 2.518 1.00 93.44 93 HIS A C 1
ATOM 686 O O . HIS A 1 93 ? -10.748 2.666 3.399 1.00 93.44 93 HIS A O 1
ATOM 692 N N . ASP A 1 94 ? -9.830 0.777 2.624 1.00 94.69 94 ASP A N 1
ATOM 693 C CA . ASP A 1 94 ? -9.054 0.534 3.835 1.00 94.69 94 ASP A CA 1
ATOM 694 C C . ASP A 1 94 ? -7.772 1.358 3.875 1.00 94.69 94 ASP A C 1
ATOM 696 O O . ASP A 1 94 ? -7.448 1.987 4.888 1.00 94.69 94 ASP A O 1
ATOM 700 N N . LEU A 1 95 ? -7.046 1.384 2.755 1.00 94.62 95 LEU A N 1
ATOM 701 C CA . LEU A 1 95 ? -5.729 2.001 2.668 1.00 94.62 95 LEU A CA 1
ATOM 702 C C . LEU A 1 95 ? -5.589 2.865 1.413 1.00 94.62 95 LEU A C 1
ATOM 704 O O . LEU A 1 95 ? -6.242 2.655 0.391 1.00 94.62 95 LEU A O 1
ATOM 708 N N . PHE A 1 96 ? -4.660 3.813 1.476 1.00 93.94 96 PHE A N 1
ATOM 709 C CA . PHE A 1 96 ? -4.232 4.631 0.353 1.00 93.94 96 PHE A CA 1
ATOM 710 C C . PHE A 1 96 ? -2.723 4.508 0.155 1.00 93.94 96 PHE A C 1
ATOM 712 O O . PHE A 1 96 ? -1.931 4.876 1.025 1.00 93.94 96 PHE A O 1
ATOM 719 N N . LEU A 1 97 ? -2.321 3.986 -1.000 1.00 94.12 97 LEU A N 1
ATOM 720 C CA . LEU A 1 97 ? -0.930 3.887 -1.421 1.00 94.12 97 LEU A CA 1
ATOM 721 C C . LEU A 1 97 ? -0.538 5.154 -2.176 1.00 94.12 97 LEU A C 1
ATOM 723 O O . LEU A 1 97 ? -1.229 5.563 -3.110 1.00 94.12 97 LEU A O 1
ATOM 727 N N . LYS A 1 98 ? 0.629 5.704 -1.849 1.00 94.50 98 LYS A N 1
ATOM 728 C CA . LYS A 1 98 ? 1.348 6.664 -2.688 1.00 94.50 98 LYS A CA 1
ATOM 729 C C . LYS A 1 98 ? 2.763 6.152 -2.895 1.00 94.50 98 LYS A C 1
ATOM 731 O O . LYS A 1 98 ? 3.389 5.639 -1.974 1.00 94.50 98 LYS A O 1
ATOM 736 N N . ALA A 1 99 ? 3.292 6.304 -4.100 1.00 95.31 99 ALA A N 1
ATOM 737 C CA . ALA A 1 99 ? 4.705 6.065 -4.349 1.00 95.31 99 ALA A CA 1
ATOM 738 C C . ALA A 1 99 ? 5.280 7.076 -5.333 1.00 95.31 99 ALA A C 1
ATOM 740 O O . ALA A 1 99 ? 4.581 7.636 -6.175 1.00 95.31 99 ALA A O 1
ATOM 741 N N . THR A 1 100 ? 6.579 7.297 -5.224 1.00 96.25 100 THR A N 1
ATOM 742 C CA . THR A 1 100 ? 7.376 8.186 -6.061 1.00 96.25 100 THR A CA 1
ATOM 743 C C . THR A 1 100 ? 8.537 7.416 -6.655 1.00 96.25 100 THR A C 1
ATOM 745 O O . THR A 1 100 ? 9.058 6.481 -6.047 1.00 96.25 100 THR A O 1
ATOM 748 N N . PHE A 1 101 ? 8.932 7.823 -7.854 1.00 95.56 101 PHE A N 1
ATOM 749 C CA . PHE A 1 101 ? 10.065 7.269 -8.574 1.00 95.56 101 PHE A CA 1
ATOM 750 C C . PHE A 1 101 ? 11.124 8.351 -8.729 1.00 95.56 101 PHE A C 1
ATOM 752 O O . PHE A 1 101 ? 10.805 9.493 -9.079 1.00 95.56 101 PHE A O 1
ATOM 759 N N . GLY A 1 102 ? 12.381 7.991 -8.502 1.00 94.94 102 GLY A N 1
ATOM 760 C CA . GLY A 1 102 ? 13.515 8.889 -8.677 1.00 94.94 102 GLY A CA 1
ATOM 761 C C . GLY A 1 102 ? 14.777 8.144 -9.080 1.00 94.94 102 GLY A C 1
ATOM 762 O O . GLY A 1 102 ? 14.837 6.919 -9.037 1.00 94.94 102 GLY A O 1
ATOM 763 N N . ARG A 1 103 ? 15.812 8.883 -9.479 1.00 92.31 103 ARG A N 1
ATOM 764 C CA . ARG A 1 103 ? 17.110 8.291 -9.829 1.00 92.31 103 ARG A CA 1
ATOM 765 C C . ARG A 1 103 ? 17.701 7.590 -8.610 1.00 92.31 103 ARG A C 1
ATOM 767 O O . ARG A 1 103 ? 17.741 8.170 -7.531 1.00 92.31 103 ARG A O 1
ATOM 774 N N . THR A 1 104 ? 18.190 6.374 -8.816 1.00 89.81 104 THR A N 1
ATOM 775 C CA . THR A 1 104 ? 18.779 5.574 -7.741 1.00 89.81 104 THR A CA 1
ATOM 776 C C . THR A 1 104 ? 20.231 5.935 -7.452 1.00 89.81 104 THR A C 1
ATOM 778 O O . THR A 1 104 ? 21.000 6.258 -8.362 1.00 89.81 104 THR A O 1
ATOM 781 N N . LEU A 1 105 ? 20.635 5.804 -6.187 1.00 85.50 105 LEU A N 1
ATOM 782 C CA . LEU A 1 105 ? 22.051 5.807 -5.793 1.00 85.50 105 LEU A CA 1
ATOM 783 C C . LEU A 1 105 ? 22.711 4.428 -5.976 1.00 85.50 105 LEU A C 1
ATOM 785 O O . LEU A 1 105 ? 23.936 4.318 -5.987 1.00 85.50 105 LEU A O 1
ATOM 789 N N . ALA A 1 106 ? 21.918 3.376 -6.181 1.00 85.69 106 ALA A N 1
ATOM 790 C CA . ALA A 1 106 ? 22.370 2.004 -6.390 1.00 85.69 106 ALA A CA 1
ATOM 791 C C . ALA A 1 106 ? 22.697 1.692 -7.866 1.00 85.69 106 ALA A C 1
ATOM 793 O O . ALA A 1 106 ? 22.716 0.527 -8.269 1.00 85.69 106 ALA A O 1
ATOM 794 N N . ALA A 1 107 ? 22.996 2.717 -8.674 1.00 86.94 107 ALA A N 1
ATOM 795 C CA . ALA A 1 107 ? 23.308 2.570 -10.098 1.00 86.94 107 ALA A CA 1
ATOM 796 C C . ALA A 1 107 ? 24.528 1.671 -10.353 1.00 86.94 107 ALA A C 1
ATOM 798 O O . ALA A 1 107 ? 24.589 0.971 -11.362 1.00 86.94 107 ALA A O 1
ATOM 799 N N . GLN A 1 108 ? 25.462 1.616 -9.397 1.00 90.81 108 GLN A N 1
ATOM 800 C CA . GLN A 1 108 ? 26.606 0.697 -9.419 1.00 90.81 108 GLN A CA 1
ATOM 801 C C . GLN A 1 108 ? 26.210 -0.792 -9.440 1.00 90.81 108 GLN A C 1
ATOM 803 O O . GLN A 1 108 ? 26.998 -1.623 -9.877 1.00 90.81 108 GLN A O 1
ATOM 808 N N . TYR A 1 109 ? 24.991 -1.127 -9.004 1.00 89.25 109 TYR A N 1
ATOM 809 C CA . TYR A 1 109 ? 24.425 -2.480 -9.053 1.00 89.25 109 TYR A CA 1
ATOM 810 C C . TYR A 1 109 ? 23.449 -2.664 -10.230 1.00 89.25 109 TYR A C 1
ATOM 812 O O . TYR A 1 109 ? 22.699 -3.634 -10.276 1.00 89.25 109 TYR A O 1
ATOM 820 N N . GLY A 1 110 ? 23.431 -1.731 -11.188 1.00 89.88 110 GLY A N 1
ATOM 821 C CA . GLY A 1 110 ? 22.606 -1.807 -12.397 1.00 89.88 110 GLY A CA 1
ATOM 822 C C . GLY A 1 110 ? 21.163 -1.326 -12.232 1.00 89.88 110 GLY A C 1
ATOM 823 O O . GLY A 1 110 ? 20.391 -1.396 -13.186 1.00 89.88 110 GLY A O 1
ATOM 824 N N . TRP A 1 111 ? 20.779 -0.824 -11.057 1.00 89.88 111 TRP A N 1
ATOM 825 C CA . TRP A 1 111 ? 19.480 -0.182 -10.872 1.00 89.88 111 TRP A CA 1
ATOM 826 C C . TRP A 1 111 ? 19.419 1.157 -11.610 1.00 89.88 111 TRP A C 1
ATOM 828 O O . TRP A 1 111 ? 20.407 1.883 -11.694 1.00 89.88 111 TRP A O 1
ATOM 838 N N . THR A 1 112 ? 18.242 1.518 -12.112 1.00 90.75 112 THR A N 1
ATOM 839 C CA . THR A 1 112 ? 18.026 2.805 -12.795 1.00 90.75 112 THR A CA 1
ATOM 840 C C . THR A 1 112 ? 17.188 3.780 -11.971 1.00 90.75 112 THR A C 1
ATOM 842 O O . THR A 1 112 ? 17.356 4.994 -12.101 1.00 90.75 112 THR A O 1
ATOM 845 N N . VAL A 1 113 ? 16.309 3.264 -11.109 1.00 92.81 113 VAL A N 1
ATOM 846 C CA . VAL A 1 113 ? 15.282 4.025 -10.391 1.00 92.81 113 VAL A CA 1
ATOM 847 C C . VAL A 1 113 ? 15.092 3.449 -8.990 1.00 92.81 113 VAL A C 1
ATOM 849 O O . VAL A 1 113 ? 15.036 2.230 -8.842 1.00 92.81 113 VAL A O 1
ATOM 852 N N . ASP A 1 114 ? 14.944 4.327 -8.000 1.00 91.25 114 ASP A N 1
ATOM 853 C CA . ASP A 1 114 ? 14.407 4.004 -6.679 1.00 91.25 114 ASP A CA 1
ATOM 854 C C . ASP A 1 114 ? 12.903 4.293 -6.661 1.00 91.25 114 ASP A C 1
ATOM 856 O O . ASP A 1 114 ? 12.450 5.324 -7.169 1.00 91.25 114 ASP A O 1
ATOM 860 N N . ALA A 1 115 ? 12.137 3.380 -6.067 1.00 91.19 115 ALA A N 1
ATOM 861 C CA . ALA A 1 115 ? 10.724 3.570 -5.780 1.00 91.19 115 ALA A CA 1
ATOM 862 C C . ALA A 1 115 ? 10.541 3.699 -4.265 1.00 91.19 115 ALA A C 1
ATOM 864 O O . ALA A 1 115 ? 10.871 2.777 -3.520 1.00 91.19 115 ALA A O 1
ATOM 865 N N . THR A 1 116 ? 9.999 4.830 -3.824 1.00 91.88 116 THR A N 1
ATOM 866 C CA . THR A 1 116 ? 9.714 5.103 -2.411 1.00 91.88 116 THR A CA 1
ATOM 867 C C . THR A 1 116 ? 8.234 5.371 -2.266 1.00 91.88 116 THR A C 1
ATOM 869 O O . THR A 1 116 ? 7.703 6.231 -2.967 1.00 91.88 116 THR A O 1
ATOM 872 N N . GLY A 1 117 ? 7.567 4.669 -1.357 1.00 92.44 117 GLY A N 1
ATOM 873 C CA . GLY A 1 117 ? 6.143 4.853 -1.128 1.00 92.44 117 GLY A CA 1
ATOM 874 C C . GLY A 1 117 ? 5.739 4.696 0.323 1.00 92.44 117 GLY A C 1
ATOM 875 O O . GLY A 1 117 ? 6.475 4.133 1.135 1.00 92.44 117 GLY A O 1
ATOM 876 N N . ASP A 1 118 ? 4.555 5.209 0.614 1.00 92.75 118 ASP A N 1
ATOM 877 C CA . ASP A 1 118 ? 3.865 5.107 1.884 1.00 92.75 118 ASP A CA 1
ATOM 878 C C . ASP A 1 118 ? 2.462 4.532 1.673 1.00 92.75 118 ASP A C 1
ATOM 880 O O . ASP A 1 118 ? 1.795 4.778 0.665 1.00 92.75 118 ASP A O 1
ATOM 884 N N . VAL A 1 119 ? 2.030 3.731 2.644 1.00 92.25 119 VAL A N 1
ATOM 885 C CA . VAL A 1 119 ? 0.669 3.204 2.720 1.00 92.25 119 VAL A CA 1
ATOM 886 C C . VAL A 1 119 ? 0.019 3.838 3.938 1.00 92.25 119 VAL A C 1
ATOM 888 O O . VAL A 1 119 ? 0.508 3.692 5.057 1.00 92.25 119 VAL A O 1
ATOM 891 N N . GLN A 1 120 ? -1.055 4.578 3.700 1.00 92.00 120 GLN A N 1
ATOM 892 C CA . GLN A 1 120 ? -1.803 5.307 4.715 1.00 92.00 120 GLN A CA 1
ATOM 893 C C . GLN A 1 120 ? -3.093 4.545 5.011 1.00 92.00 120 GLN A C 1
ATOM 895 O O . GLN A 1 120 ? -3.783 4.133 4.088 1.00 92.00 120 GLN A O 1
ATOM 900 N N . GLY A 1 121 ? -3.427 4.365 6.283 1.00 88.25 121 GLY A N 1
ATOM 901 C CA . GLY A 1 121 ? -4.666 3.731 6.723 1.00 88.25 121 GLY A CA 1
ATOM 902 C C . GLY A 1 121 ? -5.199 4.441 7.955 1.00 88.25 121 GLY A C 1
ATOM 903 O O . GLY A 1 121 ? -4.430 5.062 8.694 1.00 88.25 121 GLY A O 1
ATOM 904 N N . ALA A 1 122 ? -6.510 4.371 8.176 1.00 83.44 122 ALA A N 1
ATOM 905 C CA . ALA A 1 122 ? -7.044 4.731 9.480 1.00 83.44 122 ALA A CA 1
ATOM 906 C C . ALA A 1 122 ? -6.696 3.590 10.443 1.00 83.44 122 ALA A C 1
ATOM 908 O O . ALA A 1 122 ? -7.034 2.444 10.178 1.00 83.44 122 ALA A O 1
ATOM 909 N N . VAL A 1 123 ? -5.986 3.887 11.529 1.00 77.12 123 VAL A N 1
ATOM 910 C CA . VAL A 1 123 ? -5.752 2.913 12.601 1.00 77.12 123 VAL A CA 1
ATOM 911 C C . VAL A 1 123 ? -6.758 3.228 13.701 1.00 77.12 123 VAL A C 1
ATOM 913 O O . VAL A 1 123 ? -6.773 4.374 14.167 1.00 77.12 123 VAL A O 1
ATOM 916 N N . PRO A 1 124 ? -7.618 2.277 14.107 1.00 67.94 124 PRO A N 1
ATOM 917 C CA . PRO A 1 124 ? -8.547 2.500 15.202 1.00 67.94 124 PRO A CA 1
ATOM 918 C C . PRO A 1 124 ? -7.777 2.942 16.446 1.00 67.94 124 PRO A C 1
ATOM 920 O O . PRO A 1 124 ? -6.766 2.341 16.812 1.00 67.94 124 PRO A O 1
ATOM 923 N N . GLU A 1 125 ? -8.232 4.014 17.094 1.00 70.19 125 GLU A N 1
ATOM 924 C CA . GLU A 1 125 ? -7.587 4.498 18.310 1.00 70.19 125 GLU A CA 1
ATOM 925 C C . GLU A 1 125 ? -7.493 3.360 19.343 1.00 70.19 125 GLU A C 1
ATOM 927 O O . GLU A 1 125 ? -8.494 2.676 19.592 1.00 70.19 125 GLU A O 1
ATOM 932 N N . PRO A 1 126 ? -6.329 3.148 19.986 1.00 68.69 126 PRO A N 1
ATOM 933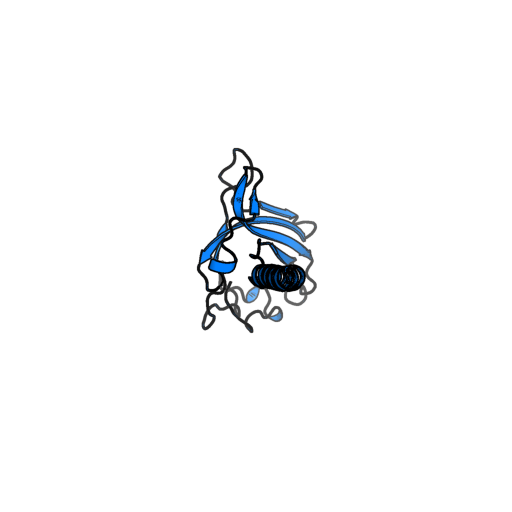 C CA . PRO A 1 126 ? -6.198 2.106 20.990 1.00 68.69 126 PRO A CA 1
ATOM 934 C C . PRO A 1 126 ? -7.252 2.303 22.082 1.00 68.69 126 PRO A C 1
ATOM 936 O O . PRO A 1 126 ? -7.453 3.423 22.565 1.00 68.69 126 PRO A O 1
ATOM 939 N N . GLY A 1 127 ? -7.872 1.214 22.551 1.00 70.88 127 GLY A N 1
ATOM 940 C CA . GLY A 1 127 ? -8.871 1.232 23.634 1.00 70.88 127 GLY A CA 1
ATOM 941 C C . GLY A 1 127 ? -8.415 1.942 24.923 1.00 70.88 127 GLY A C 1
ATOM 942 O O . GLY A 1 127 ? -9.225 2.227 25.804 1.00 70.88 127 GLY A O 1
ATOM 943 N N . SER A 1 128 ? -7.135 2.300 25.025 1.00 76.44 128 SER A N 1
ATOM 944 C CA . SER A 1 128 ? -6.577 3.270 25.966 1.00 76.44 128 SER A CA 1
ATOM 945 C C . SER A 1 128 ? -7.365 4.584 26.058 1.00 76.44 128 SER A C 1
ATOM 947 O O . SER A 1 128 ? -7.494 5.099 27.166 1.00 76.44 128 SER A O 1
ATOM 949 N N . LEU A 1 129 ? -7.934 5.117 24.967 1.00 79.06 129 LEU A N 1
ATOM 950 C CA . LEU A 1 129 ? -8.776 6.325 25.041 1.00 79.06 129 LEU A CA 1
ATOM 951 C C . LEU A 1 129 ? -10.126 6.052 25.712 1.00 79.06 129 LEU A C 1
ATOM 953 O O . LEU A 1 129 ? -10.576 6.846 26.542 1.00 79.06 129 LEU A O 1
ATOM 957 N N . ALA A 1 130 ? -10.726 4.889 25.450 1.00 80.38 130 ALA A N 1
ATOM 958 C CA . ALA A 1 130 ? -11.921 4.450 26.164 1.00 80.38 130 ALA A CA 1
ATOM 959 C C . ALA A 1 130 ? -11.631 4.235 27.661 1.00 80.38 130 ALA A C 1
ATOM 961 O O . ALA A 1 130 ? -12.408 4.668 28.514 1.00 80.38 130 ALA A O 1
ATOM 962 N N . LEU A 1 131 ? -10.480 3.641 27.996 1.00 84.75 131 LEU A N 1
ATOM 963 C CA . LEU A 1 131 ? -10.014 3.467 29.376 1.00 84.75 131 LEU A CA 1
ATOM 964 C C . LEU A 1 131 ? -9.727 4.801 30.073 1.00 84.75 131 LEU A C 1
ATOM 966 O O . LEU A 1 131 ? -10.091 4.968 31.236 1.00 84.75 131 LEU A O 1
ATOM 970 N N . LEU A 1 132 ? -9.122 5.762 29.376 1.00 88.88 132 LEU A N 1
ATOM 971 C CA . LEU A 1 132 ? -8.886 7.107 29.897 1.00 88.88 132 LEU A CA 1
ATOM 972 C C . LEU A 1 132 ? -10.215 7.819 30.189 1.00 88.88 132 LEU A C 1
ATOM 974 O O . LEU A 1 132 ? -10.394 8.381 31.272 1.00 88.88 132 LEU A O 1
ATOM 978 N N . GLY A 1 133 ? -11.173 7.737 29.261 1.00 86.19 133 GLY A N 1
ATOM 979 C CA . GLY A 1 133 ? -12.522 8.277 29.434 1.00 86.19 133 GLY A CA 1
ATOM 980 C C . GLY A 1 133 ? -13.269 7.640 30.610 1.00 86.19 133 GLY A C 1
ATOM 981 O O . GLY A 1 133 ? -13.819 8.350 31.456 1.00 86.19 133 GLY A O 1
ATOM 982 N N . LEU A 1 134 ? -13.225 6.310 30.726 1.00 89.38 134 LEU A N 1
ATOM 983 C CA . LEU A 1 13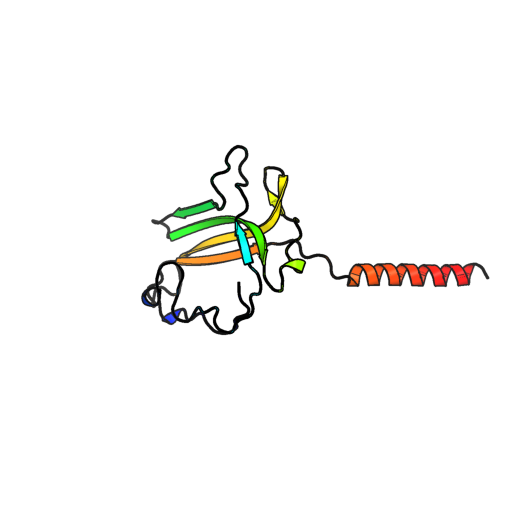4 ? -13.777 5.570 31.866 1.00 89.38 134 LEU A CA 1
ATOM 984 C C . LEU A 1 134 ? -13.090 5.946 33.184 1.00 89.38 134 LEU A C 1
ATOM 986 O O . LEU A 1 134 ? -13.765 6.110 34.202 1.00 89.38 134 LEU A O 1
ATOM 990 N N . GLY A 1 135 ? -11.771 6.147 33.165 1.00 92.06 135 GLY A N 1
ATOM 991 C CA . GLY A 1 135 ? -10.998 6.614 34.312 1.00 92.06 135 GLY A CA 1
ATOM 992 C C . GLY A 1 135 ? -11.487 7.971 34.818 1.00 92.06 135 GLY A C 1
ATOM 993 O O . GLY A 1 135 ? -11.763 8.126 36.011 1.00 92.06 135 GLY A O 1
ATOM 994 N N . PHE A 1 136 ? -11.688 8.938 33.918 1.00 93.06 136 PHE A N 1
ATOM 995 C CA . PHE A 1 136 ? -12.232 10.250 34.281 1.00 93.06 136 PHE A CA 1
ATOM 996 C C . PHE A 1 136 ? -13.689 10.188 34.749 1.00 93.06 136 PHE A C 1
ATOM 998 O O . PHE A 1 136 ? -14.039 10.843 35.737 1.00 93.06 136 PHE A O 1
ATOM 1005 N N . ALA A 1 137 ? -14.531 9.380 34.101 1.00 91.06 137 ALA A N 1
ATOM 1006 C CA . ALA A 1 137 ? -15.916 9.178 34.520 1.00 91.06 137 ALA A CA 1
ATOM 1007 C C . ALA A 1 137 ? -15.998 8.564 35.931 1.00 91.06 137 ALA A C 1
ATOM 1009 O O . ALA A 1 137 ? -16.766 9.038 36.776 1.00 91.06 137 ALA A O 1
ATOM 1010 N N . GLY A 1 138 ? -15.150 7.573 36.221 1.00 91.75 138 GLY A N 1
ATOM 1011 C CA . GLY A 1 138 ? -15.012 6.975 37.548 1.00 91.75 138 GLY A CA 1
ATOM 1012 C C . GLY A 1 138 ? -14.572 7.993 38.605 1.00 91.75 138 GLY A C 1
ATOM 1013 O O . GLY A 1 138 ? -15.184 8.088 39.673 1.00 91.75 138 GLY A O 1
ATOM 1014 N N . LEU A 1 139 ? -13.571 8.823 38.292 1.00 91.12 139 LEU A N 1
ATOM 1015 C CA . LEU A 1 139 ? -13.081 9.873 39.192 1.00 91.12 139 LEU A CA 1
ATOM 1016 C C . LEU A 1 139 ? -14.157 10.934 39.490 1.00 91.12 139 LEU A C 1
ATOM 1018 O O . LEU A 1 139 ? -14.331 11.359 40.638 1.00 91.12 139 LEU A O 1
ATOM 1022 N N . ALA A 1 140 ? -14.918 11.337 38.470 1.00 89.19 140 ALA A N 1
ATOM 1023 C CA . ALA A 1 140 ? -16.031 12.271 38.611 1.00 89.19 140 ALA A CA 1
ATOM 1024 C C . ALA A 1 140 ? -17.160 11.690 39.482 1.00 89.19 140 ALA A C 1
ATOM 1026 O O . ALA A 1 140 ? -17.709 12.398 40.334 1.00 89.19 140 ALA A O 1
ATOM 1027 N N . GLY A 1 141 ? -17.469 10.398 39.326 1.00 90.69 141 GLY A N 1
ATOM 1028 C CA . GLY A 1 141 ? -18.439 9.684 40.160 1.00 90.69 141 GLY A CA 1
ATOM 1029 C C . GLY A 1 141 ? -18.040 9.648 41.639 1.00 90.69 141 GLY A C 1
ATOM 1030 O O . GLY A 1 141 ? -18.862 9.940 42.515 1.00 90.69 141 GLY A O 1
ATOM 1031 N N . LEU A 1 142 ? -16.763 9.380 41.930 1.00 89.81 142 LEU A N 1
ATOM 1032 C CA . LEU A 1 142 ? -16.226 9.400 43.297 1.00 89.81 142 LEU A CA 1
ATOM 1033 C C . LEU A 1 142 ? -16.297 10.799 43.926 1.00 89.81 142 LEU A C 1
ATOM 1035 O O . LEU A 1 142 ? -16.696 10.937 45.086 1.00 89.81 142 LEU A O 1
ATOM 1039 N N . ARG A 1 143 ? -15.976 11.851 43.161 1.00 87.25 143 ARG A N 1
ATOM 1040 C CA . ARG A 1 143 ? -16.048 13.239 43.645 1.00 87.25 143 ARG A CA 1
ATOM 1041 C C . ARG A 1 143 ? -17.481 13.664 43.978 1.00 87.25 143 ARG A C 1
ATOM 1043 O O . ARG A 1 143 ? -17.692 14.285 45.017 1.00 87.25 143 ARG A O 1
ATOM 1050 N N . ARG A 1 144 ? -18.468 13.295 43.151 1.00 84.00 144 ARG A N 1
ATOM 1051 C CA . ARG A 1 144 ? -19.892 13.603 43.402 1.00 84.00 144 ARG A CA 1
ATOM 1052 C C . ARG A 1 144 ? -20.421 12.917 44.661 1.00 84.00 144 ARG A C 1
ATOM 1054 O O . ARG A 1 144 ? -21.117 13.550 45.445 1.00 84.00 144 ARG A O 1
ATOM 1061 N N . ARG A 1 145 ? -20.030 11.662 44.905 1.00 82.12 145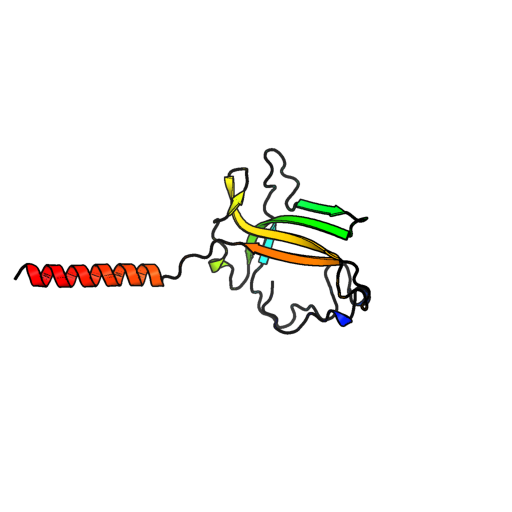 ARG A N 1
ATOM 1062 C CA . ARG A 1 145 ? -20.379 10.942 46.143 1.00 82.12 145 ARG A CA 1
ATOM 1063 C C . ARG A 1 145 ? -19.839 11.616 47.403 1.00 82.12 145 ARG A C 1
ATOM 1065 O O . ARG A 1 145 ? -20.510 11.591 48.427 1.00 82.12 145 ARG A O 1
ATOM 1072 N N . LYS A 1 146 ? -18.645 12.211 47.333 1.00 76.75 146 LYS A N 1
ATOM 1073 C CA . LYS A 1 146 ? -18.035 12.915 48.469 1.00 76.75 146 LYS A CA 1
ATOM 1074 C C . LYS A 1 146 ? -18.677 14.279 48.744 1.00 76.75 146 LYS A C 1
ATOM 1076 O O . LYS A 1 146 ? -18.663 14.705 49.884 1.00 76.75 146 LYS A O 1
ATOM 1081 N N . ALA A 1 147 ? -19.223 14.942 47.724 1.00 75.31 147 ALA A N 1
ATOM 1082 C CA . ALA A 1 147 ? -19.884 16.244 47.860 1.00 75.31 147 ALA A CA 1
ATOM 1083 C C . ALA A 1 147 ? -21.366 16.160 48.282 1.00 75.31 147 ALA A C 1
ATOM 1085 O O . ALA A 1 147 ? -21.947 17.174 48.647 1.00 75.31 147 ALA A O 1
ATOM 1086 N N . ALA A 1 148 ? -21.984 14.976 48.199 1.00 68.44 148 ALA A N 1
ATOM 1087 C CA . ALA A 1 148 ? -23.373 14.729 48.604 1.00 68.44 148 ALA A CA 1
ATOM 1088 C C . ALA A 1 148 ? -23.516 14.210 50.054 1.00 68.44 148 ALA A C 1
ATOM 1090 O O . ALA A 1 148 ? -24.615 13.839 50.464 1.00 68.44 148 ALA A O 1
ATOM 1091 N N . LYS A 1 149 ? -22.409 14.146 50.803 1.00 49.94 149 LYS A N 1
ATOM 1092 C CA . LYS A 1 149 ? -22.350 13.904 52.250 1.00 49.94 149 LYS A CA 1
ATOM 1093 C C . LYS A 1 149 ? -21.880 15.176 52.937 1.00 49.94 149 LYS A C 1
ATOM 1095 O O . LYS A 1 149 ? -22.357 15.409 54.063 1.00 49.94 149 LYS A O 1
#

Secondary structure (DSSP, 8-state):
-B--SS---GGG-GGGB-SSS-BTTB--TT--B--EEEEPSPSSTT--S-S-EEEEETTTTEEEEEEEEEEEESTTHHHH----EE-TT--EESEEEEEEEEE-SGGGGT--EEEEEEEEEPPPPPTHHHHHHHHHHHHHHHHHHHHT-

Sequence (149 aa):
MYYNTVDYNASQGPAARLGLMGYNGITNTGGALALSANFGVSPIAGDNDYTYFSNYNNQTLSGNSQGFLDVVAGDLADEFNTNGQFDLNGNAHDLFLKATFGRTLAAQYGWTVDATGDVQGAVPEPGSLALLGLGFAGLAGLRRRKAAK

Foldseek 3Di:
DWPDPWFDDLLQAPVQAPPDPDGGSDDNPPTFFAWDKDQDADLDPPHRPDSKDWDADPVQQKIKIKGFIATDDGPCSVQQNPLADAGNVRGGGRKMKMKMKHADPSVVSVDGIDIDMDIDGDGPDPCVVVVVVVVVVVVVVVVVVVVVD

Radius of gyration: 22.64 Å; chains: 1; bounding box: 50×35×72 Å

pLDDT: mean 85.46, std 9.55, range [49.94, 96.25]

Organism: NCBI:txid2725995

InterPro domains:
  IPR013424 PEP-CTERM protein-sorting domain [PF07589] (122-145)
  IPR013424 PEP-CTERM protein-sorting domain [TIGR02595] (123-146)